Protein AF-C6HZZ3-F1 (afdb_monomer_lite)

Radius of gyration: 19.21 Å; chains: 1; bounding box: 50×31×54 Å

Foldseek 3Di:
DQDPLNVLLVLLLVLCVPPVLVVLVVLLVQLVVLQVVVQVVCVVVVNDDPLQLVLLLVLLQLLLVLLLLVLVVVVVCSVPPSNQSSVVSVCVVVVNPDDTDDDDDPCPVVVVVVNVVSVVVSVVSCVVSVVPYDPSSNRSSSSNSNSVSNSVVSVVVSVVVVVVVVPPPD

pLDDT: mean 84.95, std 11.51, range [33.69, 96.25]

Structure (mmCIF, N/CA/C/O backbone):
data_AF-C6HZZ3-F1
#
_entry.id   AF-C6HZZ3-F1
#
loop_
_atom_site.group_PDB
_atom_site.id
_atom_site.type_symbol
_atom_site.label_atom_id
_atom_site.label_alt_id
_atom_site.label_comp_id
_atom_site.label_asym_id
_atom_site.label_entity_id
_atom_site.label_seq_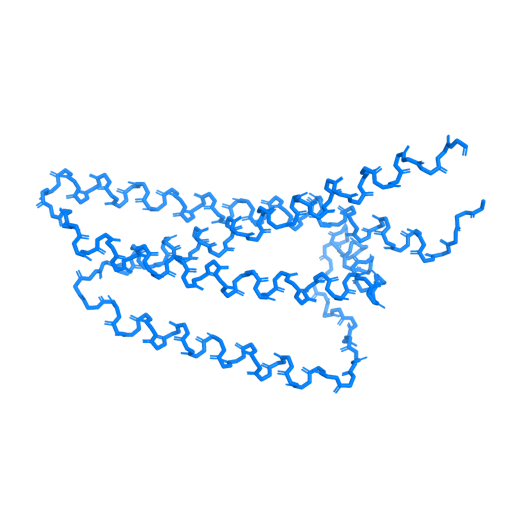id
_atom_site.pdbx_PDB_ins_code
_atom_site.Cartn_x
_atom_site.Cartn_y
_atom_site.Cartn_z
_atom_site.occupancy
_atom_site.B_iso_or_equiv
_atom_site.auth_seq_id
_atom_site.auth_comp_id
_atom_site.auth_asym_id
_atom_site.auth_atom_id
_atom_site.pdbx_PDB_model_num
ATOM 1 N N . MET A 1 1 ? 24.124 5.866 -25.847 1.00 48.44 1 MET A N 1
ATOM 2 C CA . MET A 1 1 ? 22.930 5.455 -26.624 1.00 48.44 1 MET A CA 1
ATOM 3 C C . MET A 1 1 ? 22.007 4.702 -25.667 1.00 48.44 1 MET A C 1
ATOM 5 O O . MET A 1 1 ? 22.424 3.674 -25.153 1.00 48.44 1 MET A O 1
ATOM 9 N N . ILE A 1 2 ? 20.836 5.246 -25.312 1.00 55.09 2 ILE A N 1
ATOM 10 C CA . ILE A 1 2 ? 19.921 4.608 -24.341 1.00 55.09 2 ILE A CA 1
ATOM 11 C C . ILE A 1 2 ? 19.241 3.428 -25.040 1.00 55.09 2 ILE A C 1
ATOM 13 O O . ILE A 1 2 ? 18.584 3.621 -26.064 1.00 55.09 2 ILE A O 1
ATOM 17 N N . THR A 1 3 ? 19.412 2.213 -24.521 1.00 69.12 3 THR A N 1
ATOM 18 C CA . THR A 1 3 ? 18.736 1.033 -25.068 1.00 69.12 3 THR A CA 1
ATOM 19 C C . THR A 1 3 ? 17.218 1.170 -24.875 1.00 69.12 3 THR A C 1
ATOM 21 O O . THR A 1 3 ? 16.772 1.732 -23.871 1.00 69.12 3 THR A O 1
ATOM 24 N N . PRO A 1 4 ? 16.386 0.660 -25.801 1.00 71.00 4 PRO A N 1
ATOM 25 C CA . PRO A 1 4 ? 14.927 0.769 -25.695 1.00 71.00 4 PRO A CA 1
ATOM 26 C C . PRO A 1 4 ? 14.377 0.214 -24.368 1.00 71.00 4 PRO A C 1
ATOM 28 O O . PRO A 1 4 ? 13.429 0.761 -23.817 1.00 71.00 4 PRO A O 1
ATOM 31 N N . GLN A 1 5 ? 15.034 -0.798 -23.796 1.00 71.38 5 GLN A N 1
ATOM 32 C CA . 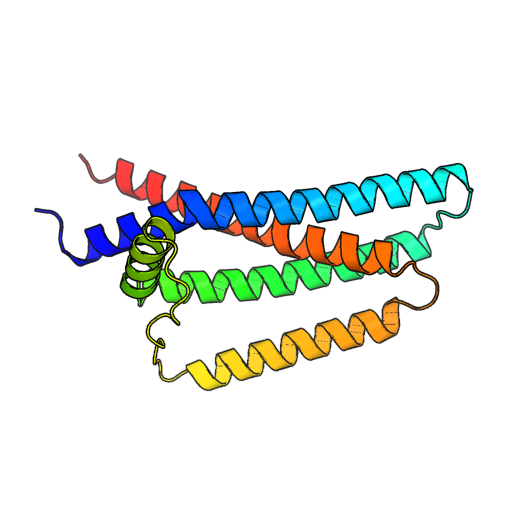GLN A 1 5 ? 14.689 -1.372 -22.493 1.00 71.38 5 GLN A CA 1
ATOM 33 C C . GLN A 1 5 ? 14.875 -0.391 -21.320 1.00 71.38 5 GLN A C 1
ATOM 35 O O . GLN A 1 5 ? 14.054 -0.377 -20.402 1.00 71.38 5 GLN A O 1
ATOM 40 N N . ASN A 1 6 ? 15.917 0.446 -21.349 1.00 75.88 6 ASN A N 1
ATOM 41 C CA . ASN A 1 6 ? 16.159 1.444 -20.304 1.00 75.88 6 ASN A CA 1
ATOM 42 C C . ASN A 1 6 ? 15.108 2.560 -20.352 1.00 75.88 6 ASN A C 1
ATOM 44 O O . ASN A 1 6 ? 14.585 2.950 -19.311 1.00 75.88 6 ASN A O 1
ATOM 48 N N . ARG A 1 7 ? 14.710 2.987 -21.558 1.00 79.75 7 ARG A N 1
ATOM 49 C CA . ARG A 1 7 ? 13.639 3.978 -21.750 1.00 79.75 7 ARG A CA 1
ATOM 50 C C . ARG A 1 7 ? 12.285 3.468 -21.246 1.00 79.75 7 ARG A C 1
ATOM 52 O O . ARG A 1 7 ? 11.574 4.198 -20.558 1.00 79.75 7 ARG A O 1
ATOM 59 N N . ASP A 1 8 ? 11.942 2.214 -21.547 1.00 80.81 8 ASP A N 1
ATOM 60 C CA . ASP A 1 8 ? 10.695 1.594 -21.078 1.00 80.81 8 ASP A CA 1
ATOM 61 C C . ASP A 1 8 ? 10.659 1.510 -19.540 1.00 80.81 8 ASP A C 1
ATOM 63 O O . ASP A 1 8 ? 9.621 1.741 -18.916 1.00 80.81 8 ASP A O 1
ATOM 67 N N . ARG A 1 9 ? 11.806 1.222 -18.911 1.00 81.31 9 ARG A N 1
ATOM 68 C CA . ARG A 1 9 ? 11.945 1.157 -17.450 1.00 81.31 9 ARG A CA 1
ATOM 69 C C . ARG A 1 9 ? 11.839 2.533 -16.788 1.00 81.31 9 ARG A C 1
ATOM 71 O O . ARG A 1 9 ? 11.172 2.654 -15.762 1.00 81.31 9 ARG A O 1
ATOM 78 N N . GLU A 1 10 ? 12.451 3.562 -17.364 1.00 83.62 10 GLU A N 1
ATOM 79 C CA . GLU A 1 10 ? 12.325 4.947 -16.890 1.00 83.62 10 GLU A CA 1
ATOM 80 C C . GLU A 1 10 ? 10.879 5.447 -16.983 1.00 83.62 10 GLU A C 1
ATOM 82 O O . GLU A 1 10 ? 10.350 5.991 -16.013 1.00 83.62 10 GLU A O 1
ATOM 87 N N . ALA A 1 11 ? 10.200 5.187 -18.105 1.00 82.06 11 ALA A N 1
ATOM 88 C CA . ALA A 1 11 ? 8.789 5.532 -18.280 1.00 82.06 11 ALA A CA 1
ATOM 89 C C . ALA A 1 11 ? 7.888 4.815 -17.258 1.00 82.06 11 ALA A C 1
ATOM 91 O O . ALA A 1 11 ? 6.957 5.413 -16.714 1.00 82.06 11 ALA A O 1
ATOM 92 N N . ALA A 1 12 ? 8.186 3.549 -16.957 1.00 84.00 12 ALA A N 1
ATOM 93 C CA . ALA A 1 12 ? 7.477 2.779 -15.945 1.00 84.00 12 ALA A CA 1
ATOM 94 C C . ALA A 1 12 ? 7.672 3.336 -14.522 1.00 84.00 12 ALA A C 1
ATOM 96 O O . ALA A 1 12 ? 6.704 3.462 -13.771 1.00 84.00 12 ALA A O 1
ATOM 97 N N . LEU A 1 13 ? 8.903 3.708 -14.153 1.00 86.44 13 LEU A N 1
ATOM 98 C CA . LEU A 1 13 ? 9.192 4.337 -12.860 1.00 86.44 13 LEU A CA 1
ATOM 99 C C . LEU A 1 13 ? 8.539 5.718 -12.744 1.00 86.44 13 LEU A C 1
ATOM 101 O O . LEU A 1 13 ? 7.956 6.029 -11.707 1.00 86.44 13 LEU A O 1
ATOM 105 N N . SER A 1 14 ? 8.561 6.504 -13.823 1.00 87.06 14 SER A N 1
ATOM 106 C CA . SER A 1 14 ? 7.884 7.801 -13.888 1.00 87.06 14 SER A CA 1
ATOM 107 C C . SER A 1 14 ? 6.375 7.667 -13.669 1.00 87.06 14 SER A C 1
ATOM 109 O O . SER A 1 14 ? 5.798 8.420 -12.887 1.00 87.06 14 SER A O 1
ATOM 111 N N . TYR A 1 15 ? 5.732 6.659 -14.269 1.00 86.69 15 TYR A N 1
ATOM 112 C CA . TYR A 1 15 ? 4.320 6.363 -14.012 1.00 86.69 15 TYR A CA 1
ATOM 113 C C . TYR A 1 15 ? 4.046 6.042 -12.540 1.00 86.69 15 TYR A C 1
ATOM 115 O O . TYR A 1 15 ? 3.088 6.558 -11.952 1.00 86.69 15 TYR A O 1
ATOM 123 N N . ILE A 1 16 ? 4.887 5.193 -11.939 1.00 87.50 16 ILE A N 1
ATOM 124 C CA . ILE A 1 16 ? 4.739 4.800 -10.536 1.00 87.50 16 ILE A CA 1
ATOM 125 C C . ILE A 1 16 ? 4.828 6.030 -9.630 1.00 87.50 16 ILE A C 1
ATOM 127 O O . ILE A 1 16 ? 4.016 6.193 -8.722 1.00 87.50 16 ILE A O 1
ATOM 131 N N . GLU A 1 17 ? 5.784 6.912 -9.894 1.00 88.62 17 GLU A N 1
ATOM 132 C CA . GLU A 1 17 ? 5.995 8.120 -9.106 1.00 88.62 17 GLU A CA 1
ATOM 133 C C . GLU A 1 17 ? 4.893 9.163 -9.301 1.00 88.62 17 GLU A C 1
ATOM 135 O O . GLU A 1 17 ? 4.428 9.752 -8.328 1.00 88.62 17 GLU A O 1
ATOM 140 N N . ARG A 1 18 ? 4.446 9.374 -10.541 1.00 87.38 18 ARG A N 1
ATOM 141 C CA . ARG A 1 18 ? 3.515 10.455 -10.877 1.00 87.38 18 ARG A CA 1
ATOM 142 C C . ARG A 1 18 ? 2.060 10.123 -10.564 1.00 87.38 18 ARG A C 1
ATOM 144 O O . ARG A 1 18 ? 1.311 11.013 -10.176 1.00 87.38 18 ARG A O 1
ATOM 151 N N . TYR A 1 19 ? 1.656 8.864 -10.726 1.00 86.25 19 TYR A N 1
ATOM 152 C CA . TYR A 1 19 ? 0.252 8.459 -10.588 1.00 86.25 19 TYR A CA 1
ATOM 153 C C . TYR A 1 19 ? 0.052 7.450 -9.465 1.00 86.25 19 TYR A C 1
ATOM 155 O O . TYR A 1 19 ? -0.787 7.643 -8.588 1.00 86.25 19 TYR A O 1
ATOM 163 N N . PHE A 1 20 ? 0.832 6.370 -9.459 1.00 86.25 20 PHE A N 1
ATOM 164 C CA . PHE A 1 20 ? 0.555 5.241 -8.573 1.00 86.25 20 PHE A CA 1
ATOM 165 C C . PHE A 1 20 ? 0.806 5.558 -7.092 1.00 86.25 20 PHE A C 1
ATOM 167 O O . PHE A 1 20 ? -0.023 5.229 -6.234 1.00 86.25 20 PHE A O 1
ATOM 174 N N . LEU A 1 21 ? 1.939 6.193 -6.784 1.00 90.94 21 LEU A N 1
ATOM 175 C CA . LEU A 1 21 ? 2.331 6.560 -5.426 1.00 90.94 21 LEU A CA 1
ATOM 176 C C . LEU A 1 21 ? 1.400 7.625 -4.823 1.00 90.94 21 LEU A C 1
ATOM 178 O O . LEU A 1 21 ? 0.880 7.358 -3.739 1.00 90.94 21 LEU A O 1
ATOM 182 N N . PRO A 1 22 ? 1.106 8.762 -5.488 1.00 91.44 22 PRO A N 1
ATOM 183 C CA . PRO A 1 22 ? 0.193 9.771 -4.953 1.00 91.44 22 PRO A CA 1
ATOM 184 C C . PRO A 1 22 ? -1.218 9.233 -4.714 1.00 91.44 22 PRO A C 1
ATOM 186 O O . PRO A 1 22 ? -1.778 9.456 -3.643 1.00 91.44 22 PRO A O 1
ATOM 189 N N . SER A 1 23 ? -1.779 8.458 -5.651 1.00 89.94 23 SER A N 1
ATOM 190 C CA . SER A 1 23 ? -3.102 7.849 -5.458 1.00 89.94 23 SER A CA 1
ATOM 191 C C . SER A 1 23 ? -3.112 6.850 -4.300 1.00 89.94 23 SER A C 1
ATOM 193 O O . SER A 1 23 ? -4.052 6.835 -3.507 1.00 89.94 23 SER A O 1
ATOM 195 N N . SER A 1 24 ? -2.057 6.042 -4.155 1.00 92.19 24 SER A N 1
ATOM 196 C CA . SER A 1 24 ? -1.934 5.122 -3.018 1.00 92.19 24 SER A CA 1
ATOM 197 C C . SER A 1 24 ? -1.768 5.878 -1.697 1.00 92.19 24 SER A C 1
ATOM 199 O O . SER A 1 24 ? -2.395 5.514 -0.708 1.00 92.19 24 SER A O 1
ATOM 201 N N . ALA A 1 25 ? -0.971 6.948 -1.673 1.00 93.19 25 ALA A N 1
ATOM 202 C CA . ALA A 1 25 ? -0.773 7.783 -0.492 1.00 93.19 25 ALA A CA 1
ATOM 203 C C . ALA A 1 25 ? -2.074 8.459 -0.056 1.00 93.19 25 ALA A C 1
ATOM 205 O O . ALA A 1 25 ? -2.404 8.415 1.126 1.00 93.19 25 ALA A O 1
ATOM 206 N N . LEU A 1 26 ? -2.853 8.988 -1.004 1.00 95.75 26 LEU A N 1
ATOM 207 C CA . LEU A 1 26 ? -4.166 9.569 -0.734 1.00 95.75 26 LEU A CA 1
ATOM 208 C C . LEU A 1 26 ? -5.099 8.550 -0.068 1.00 95.75 26 LEU A C 1
ATOM 210 O O . LEU A 1 26 ? -5.682 8.836 0.973 1.00 95.75 26 LEU A O 1
ATOM 214 N N . LEU A 1 27 ? -5.206 7.339 -0.621 1.00 94.81 27 LEU A N 1
ATOM 215 C CA . LEU A 1 27 ? -6.054 6.288 -0.046 1.00 94.81 27 LEU A CA 1
ATOM 216 C C . LEU A 1 27 ? -5.553 5.821 1.331 1.00 94.81 27 LEU A C 1
ATOM 218 O O . LEU A 1 27 ? -6.359 5.566 2.227 1.00 94.81 27 LEU A O 1
ATOM 222 N N . GLY A 1 28 ? -4.234 5.776 1.533 1.00 94.31 28 GLY A N 1
ATOM 223 C CA . GLY A 1 28 ? -3.632 5.525 2.843 1.00 94.31 28 GLY A CA 1
ATOM 224 C C . GLY A 1 28 ? -3.974 6.611 3.864 1.00 94.31 28 GLY A C 1
ATOM 225 O O . GLY A 1 28 ? -4.327 6.291 4.997 1.00 94.31 28 GLY A O 1
ATOM 226 N N . MET A 1 29 ? -3.947 7.883 3.456 1.00 95.75 29 MET A N 1
ATOM 227 C CA . MET A 1 29 ? -4.356 9.012 4.294 1.00 95.75 29 MET A CA 1
ATOM 228 C C . MET A 1 29 ? -5.841 8.959 4.647 1.00 95.75 29 MET A C 1
ATOM 230 O O . MET A 1 29 ? -6.181 9.208 5.798 1.00 95.75 29 MET A O 1
ATOM 234 N N . VAL A 1 30 ? -6.719 8.591 3.708 1.00 95.44 30 VAL A N 1
ATOM 235 C CA . VAL A 1 30 ? -8.150 8.389 4.000 1.00 95.44 30 VAL A CA 1
ATOM 236 C C . VAL A 1 30 ? -8.331 7.293 5.051 1.00 95.44 30 VAL A C 1
ATOM 238 O O . VAL A 1 30 ? -9.065 7.490 6.018 1.00 95.44 30 VAL A O 1
ATOM 241 N N . GLY A 1 31 ? -7.617 6.171 4.903 1.00 94.44 31 GLY A N 1
ATOM 242 C CA . GLY A 1 31 ? -7.607 5.097 5.897 1.00 94.44 31 GLY A CA 1
ATOM 243 C C . GLY A 1 31 ? -7.174 5.594 7.277 1.00 94.44 31 GLY A C 1
ATOM 244 O O . GLY A 1 31 ? -7.900 5.401 8.246 1.00 94.44 31 GLY A O 1
ATOM 245 N N . MET A 1 32 ? -6.039 6.296 7.358 1.00 94.81 32 MET A N 1
ATOM 246 C CA . MET A 1 32 ? -5.519 6.865 8.611 1.00 94.81 32 MET A CA 1
ATOM 247 C C . MET A 1 32 ? -6.442 7.921 9.225 1.00 94.81 32 MET A C 1
ATOM 249 O O . MET A 1 32 ? -6.604 7.954 10.441 1.00 94.81 32 MET A O 1
ATOM 253 N N . GLY A 1 33 ? -7.067 8.765 8.403 1.00 94.94 33 GLY A N 1
ATOM 254 C CA . GLY A 1 33 ? -8.026 9.771 8.849 1.00 94.94 33 GLY A CA 1
ATOM 255 C C . GLY A 1 33 ? -9.263 9.139 9.481 1.00 94.94 33 GLY A C 1
ATOM 256 O O . GLY A 1 33 ? -9.663 9.540 10.572 1.00 94.94 33 GLY A O 1
ATOM 257 N N . GLY A 1 34 ? -9.825 8.100 8.854 1.00 93.44 34 GLY A N 1
ATOM 258 C CA . GLY A 1 34 ? -10.938 7.335 9.427 1.00 93.44 34 GLY A CA 1
ATOM 259 C C . GLY A 1 34 ? -10.564 6.673 10.755 1.00 93.44 34 GLY A C 1
ATOM 260 O O . GLY A 1 34 ? -11.321 6.731 11.721 1.00 93.44 34 GLY A O 1
ATOM 261 N N . LEU A 1 35 ? -9.349 6.132 10.822 1.00 92.69 35 LEU A N 1
ATOM 262 C CA . LEU A 1 35 ? -8.747 5.541 12.014 1.00 92.69 35 LEU A CA 1
ATOM 263 C C . LEU A 1 35 ? -8.657 6.549 13.168 1.00 92.69 35 LEU A C 1
ATOM 265 O O . LEU A 1 35 ? -9.122 6.275 14.275 1.00 92.69 35 LEU A O 1
ATOM 269 N N . PHE A 1 36 ? -8.102 7.730 12.892 1.00 93.69 36 PHE A N 1
ATOM 270 C CA . PHE A 1 36 ? -7.967 8.820 13.854 1.00 93.69 36 PHE A CA 1
ATOM 271 C C . PHE A 1 36 ? -9.334 9.280 14.369 1.00 93.69 36 PHE A C 1
ATOM 273 O O . PHE A 1 36 ? -9.576 9.240 15.574 1.00 93.69 36 PHE A O 1
ATOM 280 N N . LEU A 1 37 ? -10.255 9.625 13.464 1.00 94.31 37 LEU A N 1
ATOM 281 C CA . LEU A 1 37 ? -11.593 10.108 13.819 1.00 94.31 37 LEU A CA 1
ATOM 282 C C . LEU A 1 37 ? -12.378 9.082 14.640 1.00 94.31 37 LEU A C 1
ATOM 284 O O . LEU A 1 37 ? -12.991 9.438 15.647 1.00 94.31 37 LEU A O 1
ATOM 288 N N . LEU A 1 38 ? -12.337 7.806 14.248 1.00 91.75 38 LEU A N 1
ATOM 289 C CA . LEU A 1 38 ? -13.016 6.742 14.980 1.00 91.75 38 LEU A CA 1
ATOM 290 C C . LEU A 1 38 ? -12.414 6.544 16.374 1.00 91.75 38 LEU A C 1
ATOM 292 O O . LEU A 1 38 ? -13.159 6.392 17.341 1.00 91.75 38 LEU A O 1
ATOM 296 N N . SER A 1 39 ? -11.086 6.566 16.487 1.00 89.38 39 SER A N 1
ATOM 297 C CA . SER A 1 39 ? -10.393 6.385 17.765 1.00 89.38 39 SER A CA 1
ATOM 298 C C . SER A 1 39 ? -10.710 7.533 18.723 1.00 89.38 39 SER A C 1
ATOM 300 O O . SER A 1 39 ? -11.052 7.294 19.880 1.00 89.38 39 SER A O 1
ATOM 302 N N . THR A 1 40 ? -10.691 8.778 18.233 1.00 91.81 40 THR A N 1
ATOM 303 C CA . THR A 1 40 ? -11.092 9.961 19.006 1.00 91.81 40 THR A CA 1
ATOM 304 C C . THR A 1 40 ? -12.559 9.890 19.427 1.00 91.81 40 THR A C 1
ATOM 306 O O . THR A 1 40 ? -12.870 10.151 20.588 1.00 91.81 40 THR A O 1
ATOM 309 N N . TYR A 1 41 ? -13.459 9.484 18.527 1.00 93.06 41 TYR A N 1
ATOM 310 C CA . TYR A 1 41 ? -14.877 9.309 18.846 1.00 93.06 41 TYR A CA 1
ATOM 311 C C . TYR A 1 41 ? -15.094 8.257 19.944 1.00 93.06 41 TYR A C 1
ATOM 313 O O . TYR A 1 41 ? -15.794 8.510 20.926 1.00 93.06 41 TYR A O 1
ATOM 321 N N . GLN A 1 42 ? -14.465 7.085 19.817 1.00 90.81 42 GLN A N 1
ATOM 322 C CA . GLN A 1 42 ? -14.586 6.014 20.806 1.00 90.81 42 GLN A CA 1
ATOM 323 C C . GLN A 1 42 ? -13.987 6.406 22.160 1.00 90.81 42 GLN A C 1
ATOM 325 O O . GLN A 1 42 ? -14.550 6.045 23.197 1.00 90.81 42 GLN A O 1
ATOM 330 N N . TRP A 1 43 ? -12.881 7.158 22.148 1.00 91.12 43 TRP A N 1
ATOM 331 C CA . TRP A 1 43 ? -12.248 7.708 23.344 1.00 91.12 43 TRP A CA 1
ATOM 332 C C . TRP A 1 43 ? -13.181 8.671 24.081 1.00 91.12 43 TRP A C 1
ATOM 334 O O . TRP A 1 43 ? -13.434 8.486 25.268 1.00 91.12 43 TRP A O 1
ATOM 344 N N . GLN A 1 44 ? -13.760 9.646 23.371 1.00 95.25 44 GLN A N 1
ATOM 345 C CA . GLN A 1 44 ? -14.712 10.611 23.942 1.00 95.25 44 GLN A CA 1
ATOM 346 C C . GLN A 1 44 ? -15.960 9.941 24.530 1.00 95.25 44 GLN A C 1
ATOM 348 O O . GLN A 1 44 ? -16.555 10.451 25.473 1.00 95.25 44 GLN A O 1
ATOM 353 N N . ARG A 1 45 ? -16.367 8.794 23.976 1.00 92.19 45 ARG A N 1
ATOM 354 C CA . ARG A 1 45 ? -17.509 8.005 24.456 1.00 92.19 45 ARG A CA 1
ATOM 355 C C . ARG A 1 45 ? -17.148 6.984 25.540 1.00 92.19 45 ARG A C 1
ATOM 35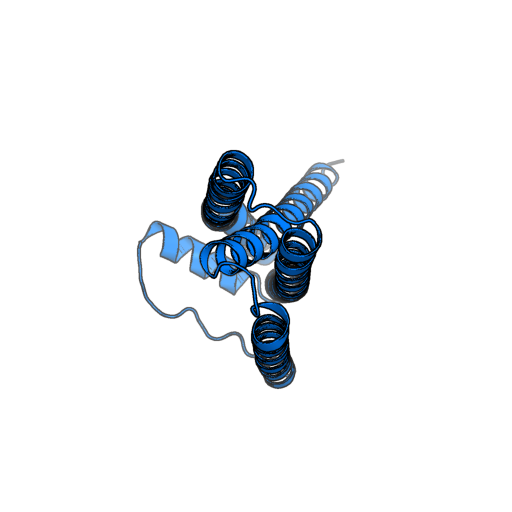7 O O . ARG A 1 45 ? -18.037 6.262 25.973 1.00 92.19 45 ARG A O 1
ATOM 364 N N . HIS A 1 46 ? -15.880 6.888 25.953 1.00 88.56 46 HIS A N 1
ATOM 365 C CA . HIS A 1 46 ? -15.374 5.851 26.868 1.00 88.56 46 HIS A CA 1
ATOM 366 C C . HIS A 1 46 ? -15.653 4.410 26.397 1.00 88.56 46 HIS A C 1
ATOM 368 O O . HIS A 1 46 ? -15.757 3.481 27.191 1.00 88.56 46 HIS A O 1
ATOM 374 N N . THR A 1 47 ? -15.767 4.226 25.081 1.00 88.00 47 THR A N 1
ATOM 375 C CA . THR A 1 47 ? -16.035 2.928 24.433 1.00 88.00 47 THR A CA 1
ATOM 376 C C . THR A 1 47 ? -14.793 2.307 23.803 1.00 88.00 47 THR A C 1
ATOM 378 O O . THR A 1 47 ? -14.845 1.167 23.345 1.00 88.00 47 THR A O 1
ATOM 381 N N . LEU A 1 48 ? -13.671 3.037 23.780 1.00 86.44 48 LEU A N 1
ATOM 382 C CA . LEU A 1 48 ? -12.413 2.511 23.269 1.00 86.44 48 LEU A CA 1
ATOM 383 C C . LEU A 1 48 ? -11.888 1.443 24.228 1.00 86.44 48 LEU A C 1
ATOM 385 O O . LEU A 1 48 ? -11.488 1.740 25.353 1.00 86.44 48 LEU A O 1
ATOM 389 N N . THR A 1 49 ? -11.859 0.200 23.762 1.00 88.81 49 THR A N 1
ATOM 390 C CA . THR A 1 49 ? -11.287 -0.912 24.520 1.00 88.81 49 THR A CA 1
ATOM 391 C C . THR A 1 49 ? -10.021 -1.408 23.837 1.00 88.81 49 THR A C 1
ATOM 393 O O . THR A 1 49 ? -9.948 -1.483 22.609 1.00 88.81 49 THR A O 1
ATOM 396 N N . VAL A 1 50 ? -9.021 -1.786 24.637 1.00 89.31 50 VAL A N 1
ATOM 397 C CA . VAL A 1 50 ? -7.771 -2.365 24.120 1.00 89.31 50 VAL A CA 1
ATOM 398 C C . VAL A 1 50 ? -8.042 -3.592 23.235 1.00 89.31 50 VAL A C 1
ATOM 400 O O . VAL A 1 50 ? -7.507 -3.629 22.130 1.00 89.31 50 VAL A O 1
ATOM 403 N N . PRO A 1 51 ? -8.919 -4.551 23.612 1.00 89.25 51 PRO A N 1
ATOM 404 C CA . PRO A 1 51 ? -9.199 -5.709 22.764 1.00 89.25 51 PRO A CA 1
ATOM 405 C C . PRO A 1 51 ? -9.801 -5.349 21.400 1.00 89.25 51 PRO A C 1
ATOM 407 O O . PRO A 1 51 ? -9.431 -5.964 20.400 1.00 89.25 51 PRO A O 1
ATOM 410 N N . ALA A 1 52 ? -10.709 -4.368 21.340 1.00 86.38 52 ALA A N 1
ATOM 411 C CA . ALA A 1 52 ? -11.289 -3.904 20.080 1.00 86.38 52 ALA A CA 1
ATOM 412 C C . ALA A 1 52 ? -10.210 -3.284 19.182 1.00 86.38 52 ALA A C 1
ATOM 414 O O . ALA A 1 52 ? -10.043 -3.695 18.034 1.00 86.38 52 ALA A O 1
ATOM 415 N N . PHE A 1 53 ? -9.401 -2.385 19.745 1.00 87.69 53 PHE A N 1
ATOM 416 C CA . PHE A 1 53 ? -8.303 -1.744 19.029 1.00 87.69 53 PHE A CA 1
ATOM 417 C C . PHE A 1 53 ? -7.275 -2.759 18.504 1.00 87.69 53 PHE A C 1
ATOM 419 O O . PHE A 1 53 ? -6.857 -2.683 17.350 1.00 87.69 53 PHE A O 1
ATOM 426 N N . THR A 1 54 ? -6.896 -3.759 19.309 1.00 90.81 54 THR A N 1
ATOM 427 C CA . THR A 1 54 ? -5.957 -4.806 18.882 1.00 90.81 54 THR A CA 1
ATOM 428 C C . THR A 1 54 ? -6.512 -5.632 17.721 1.00 90.81 54 THR A C 1
ATOM 430 O O . THR A 1 54 ? -5.768 -5.914 16.784 1.00 90.81 54 THR A O 1
ATOM 433 N N . ARG A 1 55 ? -7.806 -5.988 17.733 1.00 90.75 55 ARG A N 1
ATOM 434 C CA . ARG A 1 55 ? -8.444 -6.725 16.625 1.00 90.75 55 ARG A CA 1
ATOM 435 C C . ARG A 1 55 ? -8.438 -5.917 15.329 1.00 90.75 55 ARG A C 1
ATOM 437 O O . ARG A 1 55 ? -8.082 -6.456 14.282 1.00 90.75 55 ARG A O 1
ATOM 444 N N . GLU A 1 56 ? -8.789 -4.634 15.394 1.00 90.19 56 GLU A N 1
ATOM 445 C CA . GLU A 1 56 ? -8.757 -3.744 14.227 1.00 90.19 56 GLU A CA 1
ATOM 446 C C . GLU A 1 56 ? -7.317 -3.559 13.706 1.00 90.19 56 GLU A C 1
ATOM 448 O O . GLU A 1 56 ? -7.069 -3.661 12.502 1.00 90.19 56 GLU A O 1
ATOM 453 N N . MET A 1 57 ? -6.336 -3.428 14.606 1.00 91.94 57 MET A N 1
ATOM 454 C CA . MET A 1 57 ? -4.914 -3.390 14.255 1.00 91.94 57 MET A CA 1
ATOM 455 C C . MET A 1 57 ? -4.450 -4.669 13.550 1.00 91.94 57 MET A C 1
ATOM 457 O O . MET A 1 57 ? -3.743 -4.586 12.545 1.00 91.94 57 MET A O 1
ATOM 461 N N . THR A 1 58 ? -4.866 -5.851 14.019 1.00 93.56 58 THR A N 1
ATOM 462 C CA . THR A 1 58 ? -4.559 -7.126 13.351 1.00 93.56 58 THR A CA 1
ATOM 463 C C . THR A 1 58 ? -5.074 -7.140 11.912 1.00 93.56 58 THR A C 1
ATOM 465 O O . THR A 1 58 ? -4.344 -7.552 11.011 1.00 93.56 58 THR A O 1
ATOM 468 N N . ILE A 1 59 ? -6.286 -6.632 11.668 1.00 93.56 59 ILE A N 1
ATOM 469 C CA . ILE A 1 59 ? -6.845 -6.513 10.312 1.00 93.56 59 ILE A CA 1
ATOM 470 C C . ILE A 1 59 ? -5.970 -5.598 9.448 1.00 93.56 59 ILE A C 1
ATOM 472 O O . ILE A 1 59 ? -5.638 -5.957 8.317 1.00 93.56 59 ILE A O 1
ATOM 476 N N . GLY A 1 60 ? -5.542 -4.453 9.985 1.00 94.25 60 GLY A N 1
ATOM 477 C CA . GLY A 1 60 ? -4.630 -3.548 9.285 1.00 94.25 60 GLY A CA 1
ATOM 478 C C . GLY A 1 60 ? -3.293 -4.205 8.931 1.00 94.25 60 GLY A C 1
ATOM 479 O O . GLY A 1 60 ? -2.837 -4.101 7.793 1.00 94.25 60 GLY A O 1
ATOM 480 N N . LEU A 1 61 ? -2.694 -4.957 9.858 1.00 95.31 61 LEU A N 1
ATOM 481 C CA . LEU A 1 61 ? -1.451 -5.695 9.608 1.00 95.31 61 LEU A CA 1
ATOM 482 C C . LEU A 1 61 ? -1.625 -6.771 8.528 1.00 95.31 61 LEU A C 1
ATOM 484 O O . LEU A 1 61 ? -0.779 -6.892 7.643 1.00 95.31 61 LEU A O 1
ATOM 488 N N . MET A 1 62 ? -2.734 -7.516 8.546 1.00 94.56 62 MET A N 1
ATOM 489 C CA . MET A 1 62 ? -3.035 -8.503 7.503 1.00 94.56 62 MET A CA 1
ATOM 490 C C . MET A 1 62 ? -3.229 -7.851 6.132 1.00 94.56 62 MET A C 1
ATOM 492 O O . MET A 1 62 ? -2.723 -8.359 5.129 1.00 94.56 62 MET A O 1
ATOM 496 N N . ALA A 1 63 ? -3.910 -6.706 6.082 1.00 94.56 63 ALA A N 1
ATOM 497 C CA . ALA A 1 63 ? -4.058 -5.930 4.858 1.00 94.56 63 ALA A CA 1
ATOM 498 C C . ALA A 1 63 ? -2.697 -5.416 4.351 1.00 94.56 63 ALA A C 1
ATOM 500 O O . ALA A 1 63 ? -2.414 -5.484 3.153 1.00 94.56 63 ALA A O 1
ATOM 501 N N . GLY A 1 64 ? -1.816 -4.983 5.257 1.00 95.69 64 GLY A N 1
ATOM 502 C CA . GLY A 1 64 ? -0.434 -4.614 4.946 1.00 95.69 64 GLY A CA 1
ATOM 503 C C . GLY A 1 64 ? 0.367 -5.775 4.354 1.00 95.69 64 GLY A C 1
ATOM 504 O O . GLY A 1 64 ? 0.996 -5.614 3.308 1.00 95.69 64 GLY A O 1
ATOM 505 N N . LEU A 1 65 ? 0.285 -6.972 4.943 1.00 94.62 65 LEU A N 1
ATOM 506 C CA . LEU A 1 65 ? 0.930 -8.176 4.403 1.00 94.62 65 LEU A CA 1
ATOM 507 C C . LEU A 1 65 ? 0.421 -8.514 2.999 1.00 94.62 65 LEU A C 1
ATOM 509 O O . LEU A 1 65 ? 1.221 -8.715 2.084 1.00 94.62 65 LEU A O 1
ATOM 513 N N . LEU A 1 66 ? -0.900 -8.514 2.798 1.00 93.88 66 LEU A N 1
ATOM 514 C CA . LEU A 1 66 ? -1.498 -8.746 1.483 1.00 93.88 66 LEU A CA 1
ATOM 515 C C . LEU A 1 66 ? -1.010 -7.711 0.460 1.00 93.88 66 LEU A C 1
ATOM 517 O O . LEU A 1 66 ? -0.700 -8.054 -0.684 1.00 93.88 66 LEU A O 1
ATOM 521 N N . SER A 1 67 ? -0.892 -6.452 0.880 1.00 94.38 67 SER A N 1
ATOM 522 C CA . SER A 1 67 ? -0.359 -5.379 0.047 1.00 94.38 67 SER A CA 1
ATOM 523 C C . SER A 1 67 ? 1.111 -5.567 -0.303 1.00 94.38 67 SER A C 1
ATOM 525 O O . SER A 1 67 ? 1.486 -5.343 -1.450 1.00 94.38 67 SER A O 1
ATOM 527 N N . LEU A 1 68 ? 1.938 -6.026 0.639 1.00 93.75 68 LEU A N 1
ATOM 528 C CA . LEU A 1 68 ? 3.351 -6.306 0.399 1.00 93.75 68 LEU A CA 1
ATOM 529 C C . LEU A 1 68 ? 3.529 -7.428 -0.628 1.00 93.75 68 LEU A C 1
ATOM 531 O O . LEU A 1 68 ? 4.301 -7.274 -1.574 1.00 93.75 68 LEU A O 1
ATOM 535 N N . LEU A 1 69 ? 2.778 -8.526 -0.487 1.00 92.06 69 LEU A N 1
ATOM 536 C CA . LEU A 1 69 ? 2.759 -9.599 -1.485 1.00 92.06 69 LEU A CA 1
ATOM 537 C C . LEU A 1 69 ? 2.314 -9.054 -2.845 1.00 92.06 69 LEU A C 1
ATOM 539 O O . LEU A 1 69 ? 2.922 -9.360 -3.874 1.00 92.06 69 LEU A O 1
ATOM 543 N N . HIS A 1 70 ? 1.289 -8.197 -2.848 1.00 91.25 70 HIS A N 1
ATOM 544 C CA . HIS A 1 70 ? 0.797 -7.592 -4.073 1.00 91.25 70 HIS A CA 1
ATOM 545 C C . HIS A 1 70 ? 1.846 -6.694 -4.742 1.00 91.25 70 HIS A C 1
ATOM 547 O O . HIS A 1 70 ? 2.087 -6.817 -5.941 1.00 91.25 70 HIS A O 1
ATOM 553 N N . ALA A 1 71 ? 2.501 -5.833 -3.968 1.00 91.12 71 ALA A N 1
ATOM 554 C CA . ALA A 1 71 ? 3.540 -4.930 -4.437 1.00 91.12 71 ALA A CA 1
ATOM 555 C C . ALA A 1 71 ? 4.772 -5.698 -4.934 1.00 91.12 71 ALA A C 1
ATOM 557 O O . ALA A 1 71 ? 5.359 -5.324 -5.947 1.00 91.12 71 ALA A O 1
ATOM 558 N N . ARG A 1 72 ? 5.120 -6.827 -4.299 1.00 90.44 72 ARG A N 1
ATOM 559 C CA . ARG A 1 72 ? 6.223 -7.687 -4.746 1.00 90.44 72 ARG A CA 1
ATOM 560 C C . ARG A 1 72 ? 5.963 -8.299 -6.120 1.00 90.44 72 ARG A C 1
ATOM 562 O O . ARG A 1 72 ? 6.876 -8.356 -6.940 1.00 90.44 72 ARG A O 1
ATOM 569 N N . TYR A 1 73 ? 4.735 -8.727 -6.395 1.00 88.69 73 TYR A N 1
ATOM 570 C CA . TYR A 1 73 ? 4.378 -9.224 -7.724 1.00 88.69 73 TYR A CA 1
ATOM 571 C C . TYR A 1 73 ? 4.334 -8.105 -8.773 1.00 88.69 73 TYR A C 1
ATOM 573 O O . TYR A 1 73 ? 4.836 -8.280 -9.880 1.00 88.69 73 TYR A O 1
ATOM 581 N N . GLN A 1 74 ? 3.798 -6.933 -8.429 1.00 88.44 74 GLN A N 1
ATOM 582 C CA . GLN A 1 74 ? 3.847 -5.767 -9.318 1.00 88.44 74 GLN A CA 1
ATOM 583 C C . GLN A 1 74 ? 5.295 -5.357 -9.641 1.00 88.44 74 GLN A C 1
ATOM 585 O O . GLN A 1 74 ? 5.614 -5.026 -10.779 1.00 88.44 74 GLN A O 1
ATOM 590 N N . TYR A 1 75 ? 6.196 -5.459 -8.665 1.00 88.94 75 TYR A N 1
ATOM 591 C CA . TYR A 1 75 ? 7.626 -5.257 -8.872 1.00 88.94 75 TYR A CA 1
ATOM 592 C C . TYR A 1 75 ? 8.238 -6.305 -9.813 1.00 88.94 75 TYR A C 1
ATOM 594 O O . TYR A 1 75 ? 8.981 -5.951 -10.723 1.00 88.94 75 TYR A O 1
ATOM 602 N N . PHE A 1 76 ? 7.865 -7.582 -9.678 1.00 88.69 76 PHE A N 1
ATOM 603 C CA . PHE A 1 76 ? 8.261 -8.617 -10.640 1.00 88.69 76 PHE A CA 1
ATOM 604 C C . PHE A 1 76 ? 7.808 -8.271 -12.070 1.00 88.69 76 PHE A C 1
ATOM 606 O O . PHE A 1 76 ? 8.572 -8.445 -13.019 1.00 88.69 76 PHE A O 1
ATOM 613 N N . ILE A 1 77 ? 6.590 -7.745 -12.238 1.00 86.81 77 ILE A N 1
ATOM 614 C CA . ILE A 1 77 ? 6.109 -7.278 -13.545 1.00 86.81 77 ILE A CA 1
ATOM 615 C C . ILE A 1 77 ? 6.959 -6.113 -14.056 1.00 86.81 77 ILE A C 1
ATOM 617 O O . ILE A 1 77 ? 7.307 -6.100 -15.231 1.00 86.81 77 ILE A O 1
ATOM 621 N N . LEU A 1 78 ? 7.310 -5.158 -13.194 1.00 86.19 78 LEU A N 1
ATOM 622 C CA . LEU A 1 78 ? 8.153 -4.024 -13.568 1.00 86.19 78 LEU A CA 1
ATOM 623 C C . LEU A 1 78 ? 9.521 -4.483 -14.094 1.00 86.19 78 LEU A C 1
ATOM 625 O O . LEU A 1 78 ? 9.985 -3.961 -15.104 1.00 86.19 78 LEU A O 1
ATOM 629 N N . GLU A 1 79 ? 10.151 -5.459 -13.435 1.00 85.75 79 GLU A N 1
ATOM 630 C CA . GLU A 1 79 ? 11.466 -5.974 -13.837 1.00 85.75 79 GLU A CA 1
ATOM 631 C C . GLU A 1 79 ? 11.422 -6.766 -15.149 1.00 85.75 79 GLU A C 1
ATOM 633 O O . GLU A 1 79 ? 12.310 -6.618 -15.986 1.00 85.75 79 GLU A O 1
ATOM 638 N N . ASN A 1 80 ? 10.396 -7.600 -15.341 1.00 84.75 80 ASN A N 1
ATOM 639 C CA . ASN A 1 80 ? 10.348 -8.550 -16.458 1.00 84.75 80 ASN A CA 1
ATOM 640 C C . ASN A 1 80 ? 9.568 -8.025 -17.673 1.00 84.75 80 ASN A C 1
ATOM 642 O O . ASN A 1 80 ? 9.821 -8.441 -18.801 1.00 84.75 80 ASN A O 1
ATOM 646 N N . PHE A 1 81 ? 8.620 -7.111 -17.460 1.00 84.88 81 PHE A N 1
ATOM 647 C CA . PHE A 1 81 ? 7.703 -6.595 -18.479 1.00 84.88 81 PHE A CA 1
ATOM 648 C C . PHE A 1 81 ? 7.500 -5.068 -18.350 1.00 84.88 81 PHE A C 1
ATOM 650 O O . PHE A 1 81 ? 6.358 -4.606 -18.243 1.00 84.88 81 PHE A O 1
ATOM 657 N N . PRO A 1 82 ? 8.570 -4.248 -18.402 1.00 78.88 82 PRO A N 1
ATOM 658 C CA . PRO A 1 82 ? 8.486 -2.798 -18.174 1.00 78.88 82 PRO A CA 1
ATOM 659 C C . PRO A 1 82 ? 7.549 -2.079 -19.158 1.00 78.88 82 PRO A C 1
ATOM 661 O O . PRO A 1 82 ? 6.874 -1.118 -18.786 1.00 78.88 82 PRO A O 1
ATOM 664 N N . ARG A 1 83 ? 7.416 -2.602 -20.386 1.00 78.25 83 ARG A N 1
ATOM 665 C CA . ARG A 1 83 ? 6.486 -2.093 -21.410 1.00 78.25 83 ARG A CA 1
ATOM 666 C C . ARG A 1 83 ? 5.042 -1.998 -20.933 1.00 78.25 83 ARG A C 1
ATOM 668 O O . ARG A 1 83 ? 4.345 -1.067 -21.316 1.00 78.25 83 ARG A O 1
ATOM 675 N N . HIS A 1 84 ? 4.605 -2.906 -20.063 1.00 80.00 84 HIS A N 1
ATOM 676 C CA . HIS A 1 84 ? 3.250 -2.869 -19.518 1.00 80.00 84 HIS A CA 1
ATOM 677 C C . HIS A 1 84 ? 2.975 -1.565 -18.752 1.00 80.00 84 HIS A C 1
ATOM 679 O O . HIS A 1 84 ? 1.924 -0.948 -18.912 1.00 80.00 84 HIS A O 1
ATOM 685 N N . TYR A 1 85 ? 3.940 -1.116 -17.948 1.00 76.62 85 TYR A N 1
ATOM 686 C CA . TYR A 1 85 ? 3.833 0.128 -17.190 1.00 76.62 85 TYR A CA 1
ATOM 687 C C . TYR A 1 85 ? 4.079 1.368 -18.055 1.00 76.62 85 TYR A C 1
ATOM 689 O O . TYR A 1 85 ? 3.429 2.389 -17.840 1.00 76.62 85 TYR A O 1
ATOM 697 N N . ALA A 1 86 ? 4.945 1.282 -19.068 1.00 76.00 86 ALA A N 1
ATOM 698 C CA . ALA A 1 86 ? 5.115 2.357 -20.047 1.00 76.00 86 ALA A CA 1
ATOM 699 C C . ALA A 1 86 ? 3.818 2.614 -20.844 1.00 76.00 86 ALA A C 1
ATOM 701 O O . ALA A 1 86 ? 3.408 3.763 -21.023 1.00 76.00 86 ALA A O 1
ATOM 702 N N . GLU A 1 87 ? 3.112 1.552 -21.249 1.00 80.00 87 GLU A N 1
ATOM 703 C CA . GLU A 1 87 ? 1.790 1.663 -21.871 1.00 80.00 87 GLU A CA 1
ATOM 704 C C . GLU A 1 87 ? 0.772 2.310 -20.927 1.00 80.00 87 GLU A C 1
ATOM 706 O O . GLU A 1 87 ? 0.038 3.205 -21.348 1.00 80.00 87 GLU A O 1
ATOM 711 N N . LEU A 1 88 ? 0.742 1.904 -19.653 1.00 77.56 88 LEU A N 1
ATOM 712 C CA . LEU A 1 88 ? -0.128 2.515 -18.644 1.00 77.56 88 LEU A CA 1
ATOM 713 C C . LEU A 1 88 ? 0.160 4.010 -18.466 1.00 77.56 88 LEU A C 1
ATOM 715 O O . LEU A 1 88 ? -0.788 4.788 -18.392 1.00 77.56 88 LEU A O 1
ATOM 719 N N . SER A 1 89 ? 1.434 4.415 -18.483 1.00 74.62 89 SER A N 1
ATOM 720 C CA . SER A 1 89 ? 1.848 5.824 -18.470 1.00 74.62 89 SER A CA 1
ATOM 721 C C . SER A 1 89 ? 1.231 6.603 -19.629 1.00 74.62 89 SER A C 1
ATOM 723 O O . SER A 1 89 ? 0.482 7.558 -19.431 1.00 74.62 89 SER A O 1
ATOM 725 N N . SER A 1 90 ? 1.437 6.101 -20.850 1.00 75.19 90 SER A N 1
ATOM 726 C CA . SER A 1 90 ? 0.944 6.745 -22.070 1.00 75.19 90 SER A CA 1
ATOM 727 C C . SER A 1 90 ? -0.584 6.855 -22.137 1.00 75.19 90 SER A C 1
ATOM 729 O O . SER A 1 90 ? -1.112 7.729 -22.824 1.00 75.19 90 SER A O 1
ATOM 731 N N . ARG A 1 91 ? -1.301 5.959 -21.445 1.00 76.00 91 ARG A N 1
ATOM 732 C CA . ARG A 1 91 ? -2.767 5.952 -21.357 1.00 76.00 91 ARG A CA 1
ATOM 733 C C . ARG A 1 91 ? -3.281 6.852 -20.244 1.00 76.00 91 ARG A C 1
ATOM 735 O O . ARG A 1 91 ? -4.307 7.494 -20.447 1.00 76.00 91 ARG A O 1
ATOM 742 N N . ALA A 1 92 ? -2.586 6.903 -19.106 1.00 71.12 92 ALA A N 1
ATOM 743 C CA . ALA A 1 92 ? -2.916 7.792 -17.997 1.00 71.12 92 ALA A CA 1
ATOM 744 C C . ALA A 1 92 ? -2.862 9.259 -18.443 1.00 71.12 92 ALA A C 1
ATOM 746 O O . ALA A 1 92 ? -3.805 10.002 -18.183 1.00 71.12 92 ALA A O 1
ATOM 747 N N . ASP A 1 93 ? -1.838 9.633 -19.216 1.00 73.00 93 ASP A N 1
ATOM 748 C CA . ASP A 1 93 ? -1.733 10.965 -19.828 1.00 73.00 93 ASP A CA 1
ATOM 749 C C . ASP A 1 93 ? -2.882 11.271 -20.808 1.00 73.00 93 ASP A C 1
ATOM 751 O O . ASP A 1 93 ? -3.274 12.424 -20.968 1.00 73.00 93 ASP A O 1
ATOM 755 N N . ARG A 1 94 ? -3.455 10.246 -21.455 1.00 74.06 94 ARG A N 1
ATOM 756 C CA . ARG A 1 94 ? -4.558 10.390 -22.425 1.00 74.06 94 ARG A CA 1
ATOM 757 C C . ARG A 1 94 ? -5.949 10.141 -21.831 1.00 74.06 94 ARG A C 1
ATOM 759 O O . ARG A 1 94 ? -6.919 10.144 -22.580 1.00 74.06 94 ARG A O 1
ATOM 766 N N . MET A 1 95 ? -6.055 9.876 -20.525 1.00 70.50 95 MET A N 1
ATOM 767 C CA . MET A 1 95 ? -7.305 9.501 -19.837 1.00 70.50 95 MET A CA 1
ATOM 768 C C . MET A 1 95 ? -8.077 8.343 -20.508 1.00 70.50 95 MET A C 1
ATOM 770 O O . MET A 1 95 ? -9.305 8.279 -20.463 1.00 70.50 95 MET A O 1
ATOM 774 N N . VAL A 1 96 ? -7.370 7.398 -21.139 1.00 69.50 96 VAL A N 1
ATOM 775 C CA . VAL A 1 96 ? -8.004 6.286 -21.869 1.00 69.50 96 VAL A CA 1
ATOM 776 C C . VAL A 1 96 ? -8.287 5.107 -20.931 1.00 69.50 96 VAL A C 1
ATOM 778 O O . VAL A 1 96 ? -7.366 4.449 -20.448 1.00 69.50 96 VAL A O 1
ATOM 781 N N . LEU A 1 97 ? -9.570 4.779 -20.745 1.00 58.44 97 LEU A N 1
ATOM 782 C CA . LEU A 1 97 ? -10.089 3.682 -19.902 1.00 58.44 97 LEU A CA 1
ATOM 783 C C . LEU A 1 97 ? -10.086 2.292 -20.585 1.00 58.44 97 LEU A C 1
ATOM 785 O O . LEU A 1 97 ? -10.948 1.451 -20.332 1.00 58.44 97 LEU A O 1
ATOM 789 N N . SER A 1 98 ? -9.111 2.011 -21.450 1.00 56.94 98 SER A N 1
ATOM 790 C CA . SER A 1 98 ? -9.007 0.716 -22.145 1.00 56.94 98 SER A CA 1
ATOM 791 C C . SER A 1 98 ? -8.142 -0.278 -21.370 1.00 56.94 98 SER A C 1
ATOM 793 O O . SER A 1 98 ? -7.073 0.081 -20.867 1.00 56.94 98 SER A O 1
ATOM 795 N N . ARG A 1 99 ? -8.557 -1.557 -21.327 1.00 56.72 99 ARG A N 1
ATOM 796 C CA . ARG A 1 99 ? -7.814 -2.625 -20.630 1.00 56.72 99 ARG A CA 1
ATOM 797 C C . ARG A 1 99 ? -6.372 -2.719 -21.166 1.00 56.72 99 ARG A C 1
ATOM 799 O O . ARG A 1 99 ? -6.184 -2.737 -22.387 1.00 56.72 99 ARG A O 1
ATOM 806 N N . PRO A 1 100 ? -5.344 -2.732 -20.297 1.00 63.19 100 PRO A N 1
ATOM 807 C CA . PRO A 1 100 ? -3.959 -2.897 -20.730 1.00 63.19 100 PRO A CA 1
ATOM 808 C C . PRO A 1 100 ? -3.750 -4.273 -21.363 1.00 63.19 100 PRO A C 1
ATOM 810 O O . PRO A 1 100 ? -4.517 -5.206 -21.102 1.00 63.19 100 PRO A O 1
ATOM 813 N N . ALA A 1 101 ? -2.712 -4.399 -22.194 1.00 67.56 101 ALA A N 1
ATOM 814 C CA . ALA A 1 101 ? -2.340 -5.686 -22.766 1.00 67.56 101 ALA A CA 1
ATOM 815 C C . ALA A 1 101 ? -2.118 -6.709 -21.639 1.00 67.56 101 ALA A C 1
ATOM 817 O O . ALA A 1 101 ? -1.441 -6.429 -20.643 1.00 67.56 101 ALA A O 1
ATOM 818 N N . ALA A 1 102 ? -2.735 -7.885 -21.772 1.00 68.75 102 ALA A N 1
ATOM 819 C CA . ALA A 1 102 ? -2.630 -8.928 -20.766 1.00 68.75 102 ALA A CA 1
ATOM 820 C C . ALA A 1 102 ? -1.195 -9.470 -20.739 1.00 68.75 102 ALA A C 1
ATOM 822 O O . ALA A 1 102 ? -0.712 -10.010 -21.732 1.00 68.75 102 ALA A O 1
ATOM 823 N N . ILE A 1 103 ? -0.522 -9.357 -19.594 1.00 75.12 103 ILE A N 1
ATOM 824 C CA . ILE A 1 103 ? 0.796 -9.968 -19.404 1.00 75.12 103 ILE A CA 1
ATOM 825 C C . ILE A 1 103 ? 0.605 -11.483 -19.342 1.00 75.12 103 ILE A C 1
ATOM 827 O O . ILE A 1 103 ? -0.128 -11.986 -18.486 1.00 75.12 103 ILE A O 1
ATOM 831 N N . VAL A 1 104 ? 1.270 -12.213 -20.233 1.00 75.44 104 VAL A N 1
ATOM 832 C CA . VAL A 1 104 ? 1.254 -13.678 -20.265 1.00 75.44 104 VAL A CA 1
ATOM 833 C C . VAL A 1 104 ? 2.602 -14.186 -19.769 1.00 75.44 104 VAL A C 1
ATOM 835 O O . VAL A 1 104 ? 3.633 -13.923 -20.376 1.00 75.44 104 VAL A O 1
ATOM 838 N N . HIS A 1 105 ? 2.600 -14.922 -18.657 1.00 79.50 105 HIS A N 1
ATOM 839 C CA . HIS A 1 105 ? 3.771 -15.659 -18.185 1.00 79.50 105 HIS A CA 1
ATOM 840 C C . HIS A 1 105 ? 3.350 -17.022 -17.607 1.00 79.50 105 HIS A C 1
ATOM 842 O O . HIS A 1 105 ? 2.227 -17.147 -17.103 1.00 79.50 105 HIS A O 1
ATOM 848 N N . PRO A 1 106 ? 4.227 -18.047 -17.625 1.00 76.56 106 PRO A N 1
ATOM 849 C CA . PRO A 1 106 ? 3.855 -19.435 -17.311 1.00 76.56 106 PRO A CA 1
ATOM 850 C C . PRO A 1 106 ? 3.233 -19.616 -15.919 1.00 76.56 106 PRO A C 1
ATOM 852 O O . PRO A 1 106 ? 2.338 -20.428 -15.714 1.00 76.56 106 PRO A O 1
ATOM 855 N N . ARG A 1 107 ? 3.676 -18.808 -14.948 1.00 83.56 107 ARG A N 1
ATOM 856 C CA . ARG A 1 107 ? 3.222 -18.863 -13.548 1.00 83.56 107 ARG A CA 1
ATOM 857 C C . ARG A 1 107 ? 2.021 -17.964 -13.234 1.00 83.56 107 ARG A C 1
ATOM 859 O O . ARG A 1 107 ? 1.631 -17.866 -12.075 1.00 83.56 107 ARG A O 1
ATOM 866 N N . ARG A 1 108 ? 1.406 -17.321 -14.234 1.00 81.19 108 ARG A N 1
ATOM 867 C CA . ARG A 1 108 ? 0.297 -16.373 -14.028 1.00 81.19 108 ARG A CA 1
ATOM 868 C C . ARG A 1 108 ? -0.869 -17.001 -13.271 1.00 81.19 108 ARG A C 1
ATOM 870 O O . ARG A 1 108 ? -1.399 -16.385 -12.354 1.00 81.19 108 ARG A O 1
ATOM 877 N N . ARG A 1 109 ? -1.242 -18.238 -13.619 1.00 82.44 109 ARG A N 1
ATOM 878 C CA . ARG A 1 109 ? -2.354 -18.952 -12.970 1.00 82.44 109 ARG A CA 1
ATOM 879 C C . ARG A 1 109 ? -2.098 -19.174 -11.479 1.00 82.44 109 ARG A C 1
ATOM 881 O O . ARG A 1 109 ? -2.993 -18.921 -10.684 1.00 82.44 109 ARG A O 1
ATOM 888 N N . LEU A 1 110 ? -0.880 -19.572 -11.107 1.00 84.62 110 LEU A N 1
ATOM 889 C CA . LEU A 1 110 ? -0.496 -19.758 -9.703 1.00 84.62 110 LEU A CA 1
ATOM 890 C C . LEU A 1 110 ? -0.571 -18.446 -8.923 1.00 84.62 110 LEU A C 1
ATOM 892 O O . LEU A 1 110 ? -1.097 -18.426 -7.817 1.00 84.62 110 LEU A O 1
ATOM 896 N N . VAL A 1 111 ? -0.108 -17.344 -9.517 1.00 83.44 111 VAL A N 1
ATOM 897 C CA . VAL A 1 111 ? -0.189 -16.025 -8.880 1.00 83.44 111 VAL A CA 1
ATOM 898 C C . VAL A 1 111 ? -1.642 -15.584 -8.698 1.00 83.44 111 VAL A C 1
ATOM 900 O O . VAL A 1 111 ? -2.011 -15.147 -7.614 1.00 83.44 111 VAL A O 1
ATOM 903 N N . VAL A 1 112 ? -2.488 -15.737 -9.723 1.00 84.50 112 VAL A N 1
ATOM 904 C CA . VAL A 1 112 ? -3.920 -15.409 -9.621 1.00 84.50 112 VAL A CA 1
ATOM 905 C C . VAL A 1 112 ? -4.598 -16.251 -8.539 1.00 84.50 112 VAL A C 1
ATOM 907 O O . VAL A 1 112 ? -5.328 -15.704 -7.719 1.00 84.50 112 VAL A O 1
ATOM 910 N N . MET A 1 113 ? -4.322 -17.557 -8.486 1.00 85.06 113 MET A N 1
ATOM 911 C CA . MET A 1 113 ? -4.850 -18.427 -7.431 1.00 85.06 113 MET A CA 1
ATOM 912 C C . MET A 1 113 ? -4.353 -18.007 -6.044 1.00 85.06 113 MET A C 1
ATOM 914 O O . MET A 1 113 ? -5.149 -17.950 -5.113 1.00 85.06 113 MET A O 1
ATOM 918 N N . GLY A 1 114 ? -3.074 -17.645 -5.912 1.00 86.62 114 GLY A N 1
ATOM 919 C CA . GLY A 1 114 ? -2.507 -17.121 -4.670 1.00 86.62 114 GLY A CA 1
ATOM 920 C C . GLY A 1 114 ? -3.167 -15.816 -4.219 1.00 86.62 114 GLY A C 1
ATOM 921 O O . GLY A 1 114 ? -3.453 -15.655 -3.036 1.00 86.62 114 GLY A O 1
ATOM 922 N N . TYR A 1 115 ? -3.491 -14.914 -5.149 1.00 84.75 115 TYR A N 1
ATOM 923 C CA . TYR A 1 115 ? -4.251 -13.702 -4.837 1.00 84.75 115 TYR A CA 1
ATOM 924 C C . TYR A 1 115 ? -5.656 -14.004 -4.345 1.00 84.75 115 TYR A C 1
ATOM 926 O O . TYR A 1 115 ? -6.071 -13.451 -3.331 1.00 84.75 115 TYR A O 1
ATOM 934 N N . VAL A 1 116 ? -6.379 -14.879 -5.046 1.00 88.38 116 VAL A N 1
ATOM 935 C CA . VAL A 1 116 ? -7.727 -15.282 -4.634 1.00 88.38 116 VAL A CA 1
ATOM 936 C C . VAL A 1 116 ? -7.676 -15.914 -3.245 1.00 88.38 116 VAL A C 1
ATOM 938 O O . VAL A 1 116 ? -8.436 -15.510 -2.372 1.00 88.38 116 VAL A O 1
ATOM 941 N N . ALA A 1 117 ? -6.729 -16.822 -3.000 1.00 88.88 117 ALA A N 1
ATOM 942 C CA . ALA A 1 117 ? -6.536 -17.437 -1.692 1.00 88.88 117 ALA A CA 1
ATOM 943 C C . ALA A 1 117 ? -6.210 -16.402 -0.601 1.00 88.88 117 ALA A C 1
ATOM 945 O O . ALA A 1 117 ? -6.808 -16.440 0.470 1.00 88.88 117 ALA A O 1
ATOM 946 N N . GLY A 1 118 ? -5.319 -15.445 -0.875 1.00 87.12 118 GLY A N 1
ATOM 947 C CA . GLY A 1 118 ? -4.966 -14.380 0.067 1.00 87.12 118 GLY A CA 1
ATOM 948 C C . GLY A 1 118 ? -6.138 -13.452 0.395 1.00 87.12 118 GLY A C 1
ATOM 949 O O . GLY A 1 118 ? -6.333 -13.100 1.556 1.00 87.12 118 GLY A O 1
ATOM 950 N N . ILE A 1 119 ? -6.958 -13.103 -0.602 1.00 89.00 119 ILE A N 1
ATOM 951 C CA . ILE A 1 119 ? -8.181 -12.312 -0.400 1.00 89.00 119 ILE A CA 1
ATOM 952 C C . ILE A 1 119 ? -9.193 -13.105 0.427 1.00 89.00 119 ILE A C 1
ATOM 954 O O . ILE A 1 119 ? -9.739 -12.568 1.384 1.00 89.00 119 ILE A O 1
ATOM 958 N N . LEU A 1 120 ? -9.423 -14.380 0.105 1.00 91.81 120 LEU A N 1
ATOM 959 C CA . LEU A 1 120 ? -10.340 -15.230 0.867 1.00 91.81 120 LEU A CA 1
ATOM 960 C C . LEU A 1 120 ? -9.882 -15.395 2.318 1.00 91.81 120 LEU A C 1
ATOM 962 O O . LEU A 1 120 ? -10.699 -15.274 3.225 1.00 91.81 120 LEU A O 1
ATOM 966 N N . LEU A 1 121 ? -8.582 -15.598 2.549 1.00 90.31 121 LEU A N 1
ATOM 967 C CA . LEU A 1 121 ? -8.010 -15.679 3.892 1.00 90.31 121 LEU A CA 1
ATOM 968 C C . LEU A 1 121 ? -8.185 -14.363 4.661 1.00 90.31 121 LEU A C 1
ATOM 970 O O . LEU A 1 121 ? -8.534 -14.380 5.839 1.00 90.31 121 LEU A O 1
ATOM 974 N N . PHE A 1 122 ? -7.982 -13.223 3.997 1.00 90.69 122 PHE A N 1
ATOM 975 C CA . PHE A 1 122 ? -8.215 -11.909 4.590 1.00 90.69 122 PHE A CA 1
ATOM 976 C C . PHE A 1 122 ? -9.691 -11.702 4.955 1.00 90.69 122 PHE A C 1
ATOM 978 O O . PHE A 1 122 ? -9.994 -11.306 6.077 1.00 90.69 122 PHE A O 1
ATOM 985 N N . LEU A 1 123 ? -10.617 -12.025 4.048 1.00 90.81 123 LEU A N 1
ATOM 986 C CA . LEU A 1 123 ? -12.058 -11.931 4.303 1.00 90.81 123 LEU A CA 1
ATOM 987 C C . LEU A 1 123 ? -12.496 -12.860 5.438 1.00 90.81 123 LEU A C 1
ATOM 989 O O . LEU A 1 123 ? -13.305 -12.465 6.275 1.00 90.81 123 LEU A O 1
ATOM 993 N N . LEU A 1 124 ? -11.928 -14.064 5.504 1.00 91.62 124 LEU A N 1
ATOM 994 C CA . LEU A 1 124 ? -12.161 -15.001 6.595 1.00 91.62 124 LEU A CA 1
ATOM 995 C C . LEU A 1 124 ? -11.680 -14.419 7.931 1.00 91.62 124 LEU A C 1
ATOM 997 O O . LEU A 1 124 ? -12.420 -14.440 8.912 1.00 91.62 124 LEU A O 1
ATOM 1001 N N . ALA A 1 125 ? -10.475 -13.844 7.963 1.00 88.00 125 ALA A N 1
ATOM 1002 C CA . ALA A 1 125 ? -9.933 -13.196 9.153 1.00 88.00 125 ALA A CA 1
ATOM 1003 C C . ALA A 1 125 ? -10.798 -12.015 9.610 1.00 88.00 125 ALA A C 1
ATOM 1005 O O . ALA A 1 125 ? -11.093 -11.907 10.797 1.00 88.00 125 ALA A O 1
ATOM 1006 N N . VAL A 1 126 ? -11.282 -11.182 8.683 1.00 89.94 126 VAL A N 1
ATOM 1007 C CA . VAL A 1 126 ? -12.267 -10.133 8.990 1.00 89.94 126 VAL A CA 1
ATOM 1008 C C . VAL A 1 126 ? -13.544 -10.753 9.564 1.00 89.94 126 VAL A C 1
ATOM 1010 O O . VAL A 1 126 ? -14.020 -10.314 10.606 1.00 89.94 126 VAL A O 1
ATOM 1013 N N . GLY A 1 127 ? -14.061 -11.828 8.967 1.00 88.44 127 GLY A N 1
ATOM 1014 C CA . GLY A 1 127 ? -15.227 -12.557 9.472 1.00 88.44 127 GLY A CA 1
ATOM 1015 C C . GLY A 1 127 ? -15.069 -13.055 10.915 1.00 88.44 127 GLY A C 1
ATOM 1016 O O . GLY A 1 127 ? -16.012 -12.968 11.699 1.00 88.44 127 GLY A O 1
ATOM 1017 N N . PHE A 1 128 ? -13.878 -13.493 11.319 1.00 88.62 128 PHE A N 1
ATOM 1018 C CA . PHE A 1 128 ? -13.614 -13.891 12.707 1.00 88.62 128 PHE A CA 1
ATOM 1019 C C . PHE A 1 128 ? -13.368 -12.703 13.644 1.00 88.62 128 PHE A C 1
ATOM 1021 O O . PHE A 1 128 ? -13.842 -12.706 14.781 1.00 88.62 128 PHE A O 1
ATOM 1028 N N . LEU A 1 129 ? -12.651 -11.681 13.176 1.00 86.69 129 LEU A N 1
ATOM 1029 C CA . LEU A 1 129 ? -12.188 -10.564 14.000 1.00 86.69 129 LEU A CA 1
ATOM 1030 C C . LEU A 1 129 ? -13.208 -9.427 14.125 1.00 86.69 129 LEU A C 1
ATOM 1032 O O . LEU A 1 129 ? -13.114 -8.666 15.083 1.00 86.69 129 LEU A O 1
ATOM 1036 N N . HIS A 1 130 ? -14.193 -9.321 13.222 1.00 83.31 130 HIS A N 1
ATOM 1037 C CA . HIS A 1 130 ? -15.146 -8.202 13.211 1.00 83.31 130 HIS A CA 1
ATOM 1038 C C . HIS A 1 130 ? -16.149 -8.216 14.380 1.00 83.31 130 HIS A C 1
ATOM 1040 O O . HIS A 1 130 ? -16.833 -7.222 14.627 1.00 83.31 130 HIS A O 1
ATOM 1046 N N . ARG A 1 131 ? -16.286 -9.335 15.106 1.00 82.56 131 ARG A N 1
ATOM 1047 C CA . ARG A 1 131 ? -17.248 -9.427 16.211 1.00 82.56 131 ARG A CA 1
ATOM 1048 C C . ARG A 1 131 ? -16.871 -8.445 17.321 1.00 82.56 131 ARG A C 1
ATOM 1050 O O . ARG A 1 131 ? -15.830 -8.592 17.964 1.00 82.56 131 ARG A O 1
ATOM 1057 N N . GLY A 1 132 ? -17.754 -7.479 17.570 1.00 74.88 132 GLY A N 1
ATOM 1058 C CA . GLY A 1 132 ? -17.579 -6.466 18.613 1.00 74.88 132 GLY A CA 1
ATOM 1059 C C . GLY A 1 132 ? -16.641 -5.314 18.240 1.00 74.88 132 GLY A C 1
ATOM 1060 O O . GLY A 1 132 ? -16.175 -4.622 19.137 1.00 74.88 132 GLY A O 1
ATOM 1061 N N . VAL A 1 133 ? -16.360 -5.109 16.949 1.00 82.81 133 VAL A N 1
ATOM 1062 C CA . VAL A 1 133 ? -15.601 -3.956 16.431 1.00 82.81 133 VAL A CA 1
ATOM 1063 C C . VAL A 1 133 ? -16.378 -3.255 15.325 1.00 82.81 133 VAL A C 1
ATOM 1065 O O . VAL A 1 133 ? -17.259 -3.833 14.687 1.00 82.81 133 VAL A O 1
ATOM 1068 N N . SER A 1 134 ? -16.086 -1.971 15.132 1.00 86.38 134 SER A N 1
ATOM 1069 C CA . SER A 1 134 ? -16.814 -1.140 14.178 1.00 86.38 134 SER A CA 1
ATOM 1070 C C . SER A 1 134 ? -16.394 -1.476 12.752 1.00 86.38 134 SER A C 1
ATOM 1072 O O . SER A 1 134 ? -15.203 -1.526 12.445 1.00 86.38 134 SER A O 1
ATOM 1074 N N . TRP A 1 135 ? -17.357 -1.609 11.837 1.00 89.06 135 TRP A N 1
ATOM 1075 C CA . TRP A 1 135 ? -17.063 -1.755 10.406 1.00 89.06 135 TRP A CA 1
ATOM 1076 C C . TRP A 1 135 ? -16.241 -0.588 9.855 1.00 89.06 135 TRP A C 1
ATOM 1078 O O . TRP A 1 135 ? -15.384 -0.790 8.997 1.00 89.06 135 TRP A O 1
ATOM 1088 N N . ILE A 1 136 ? -16.449 0.619 10.387 1.00 90.56 136 ILE A N 1
ATOM 1089 C CA . ILE A 1 136 ? -15.649 1.793 10.025 1.00 90.56 136 ILE A CA 1
ATOM 1090 C C . ILE A 1 136 ? -14.187 1.574 10.430 1.00 90.56 136 ILE A C 1
ATOM 1092 O O . ILE A 1 136 ? -13.291 1.908 9.658 1.00 90.56 136 ILE A O 1
ATOM 1096 N N . GLY A 1 137 ? -13.941 0.972 11.597 1.00 90.00 137 GLY A N 1
ATOM 1097 C CA . GLY A 1 137 ? -12.598 0.660 12.090 1.00 90.00 137 GLY A CA 1
ATOM 1098 C C . GLY A 1 137 ? -11.931 -0.399 11.232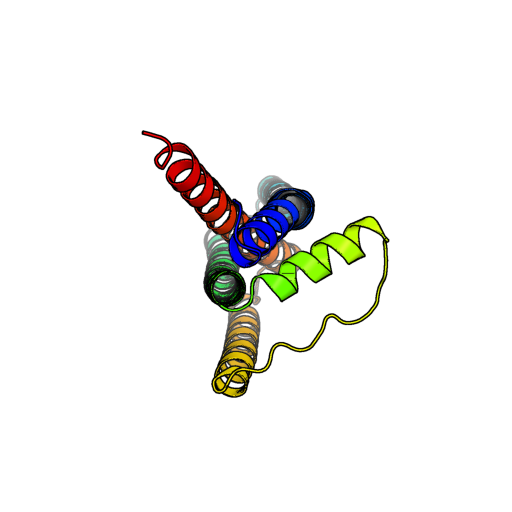 1.00 90.00 137 GLY A C 1
ATOM 1099 O O . GLY A 1 137 ? -10.851 -0.164 10.698 1.00 90.00 137 GLY A O 1
ATOM 1100 N N . VAL A 1 138 ? -12.634 -1.507 10.986 1.00 91.62 138 VAL A N 1
ATOM 1101 C CA . VAL A 1 138 ? -12.196 -2.586 10.088 1.00 91.62 138 VAL A CA 1
ATOM 1102 C C . VAL A 1 138 ? -11.752 -2.038 8.728 1.00 91.62 138 VAL A C 1
ATOM 1104 O O . VAL A 1 138 ? -10.643 -2.329 8.280 1.00 91.62 138 VAL A O 1
ATOM 1107 N N . VAL A 1 139 ? -12.584 -1.215 8.082 1.00 93.44 139 VAL A N 1
ATOM 1108 C CA . VAL A 1 139 ? -12.272 -0.630 6.768 1.00 93.44 139 VAL A CA 1
ATOM 1109 C C . VAL A 1 139 ? -11.117 0.366 6.860 1.00 93.44 139 VAL A C 1
ATOM 1111 O O . VAL A 1 139 ? -10.215 0.323 6.025 1.00 93.44 139 VAL A O 1
ATOM 1114 N N . SER A 1 140 ? -11.108 1.233 7.874 1.00 94.44 140 SER A N 1
ATOM 1115 C CA . SER A 1 140 ? -10.068 2.257 8.047 1.00 94.44 140 SER A CA 1
ATOM 1116 C C . SER A 1 140 ? -8.692 1.632 8.263 1.00 94.44 140 SER A C 1
ATOM 1118 O O . SER A 1 140 ? -7.743 1.979 7.561 1.00 94.44 140 SER A O 1
ATOM 1120 N N . PHE A 1 141 ? -8.591 0.652 9.166 1.00 94.56 141 PHE A N 1
ATOM 1121 C CA . PHE A 1 141 ? -7.359 -0.094 9.409 1.00 94.56 141 PHE A CA 1
ATOM 1122 C C . PHE A 1 141 ? -6.929 -0.908 8.190 1.00 94.56 141 PHE A C 1
ATOM 1124 O O . PHE A 1 141 ? -5.745 -0.899 7.853 1.00 94.56 141 PHE A O 1
ATOM 1131 N N . ALA A 1 142 ? -7.861 -1.572 7.498 1.00 94.75 142 ALA A N 1
ATOM 1132 C CA . ALA A 1 142 ? -7.545 -2.315 6.282 1.00 94.75 142 ALA A CA 1
ATOM 1133 C C . ALA A 1 142 ? -6.986 -1.397 5.185 1.00 94.75 142 ALA A C 1
ATOM 1135 O O . ALA A 1 142 ? -5.949 -1.705 4.598 1.00 94.75 142 ALA A O 1
ATOM 1136 N N . MET A 1 143 ? -7.628 -0.251 4.933 1.00 95.19 143 MET A N 1
ATOM 1137 C CA . MET A 1 143 ? -7.146 0.729 3.957 1.00 95.19 143 MET A CA 1
ATOM 1138 C C . MET A 1 143 ? -5.791 1.306 4.362 1.00 95.19 143 MET A C 1
ATOM 1140 O O . MET A 1 143 ? -4.869 1.311 3.546 1.00 95.19 143 MET A O 1
ATOM 1144 N N . ALA A 1 144 ? -5.648 1.748 5.613 1.00 95.81 144 ALA A N 1
ATOM 1145 C CA . ALA A 1 144 ? -4.400 2.301 6.124 1.00 95.81 144 ALA A CA 1
ATOM 1146 C C . ALA A 1 144 ? -3.256 1.292 5.972 1.00 95.81 144 ALA A C 1
ATOM 1148 O O . ALA A 1 144 ? -2.259 1.584 5.314 1.00 95.81 144 ALA A O 1
ATOM 1149 N N . GLY A 1 145 ? -3.432 0.077 6.496 1.00 95.12 145 GLY A N 1
ATOM 1150 C CA . GLY A 1 145 ? -2.433 -0.982 6.409 1.00 95.12 145 GLY A CA 1
ATOM 1151 C C . GLY A 1 145 ? -2.073 -1.320 4.965 1.00 95.12 145 GLY A C 1
ATOM 1152 O O . GLY A 1 145 ? -0.900 -1.316 4.596 1.00 95.12 145 GLY A O 1
ATOM 1153 N N . PHE A 1 146 ? -3.072 -1.531 4.106 1.00 96.00 146 PHE A N 1
ATOM 1154 C CA . PHE A 1 146 ? -2.834 -1.887 2.712 1.00 96.00 146 PHE A CA 1
ATOM 1155 C C . PHE A 1 146 ? -2.078 -0.791 1.947 1.00 96.00 146 PHE A C 1
ATOM 1157 O O . PHE A 1 146 ? -1.058 -1.053 1.302 1.00 96.00 146 PHE A O 1
ATOM 1164 N N . PHE A 1 147 ? -2.553 0.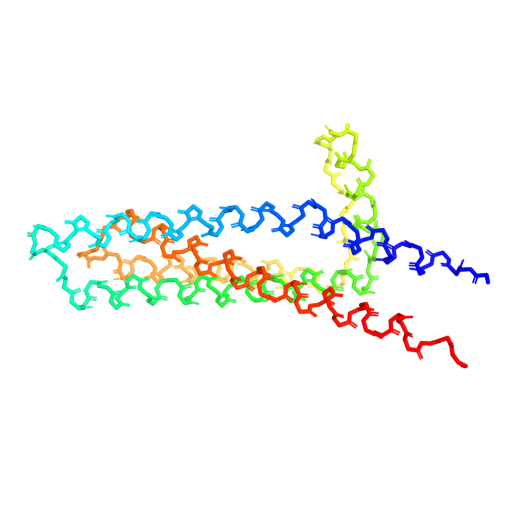451 1.994 1.00 96.12 147 PHE A N 1
ATOM 1165 C CA . PHE A 1 147 ? -2.000 1.517 1.166 1.00 96.12 147 PHE A CA 1
ATOM 1166 C C . PHE A 1 147 ? -0.696 2.096 1.721 1.00 96.12 147 PHE A C 1
ATOM 1168 O O . PHE A 1 147 ? 0.204 2.388 0.933 1.00 96.12 147 PHE A O 1
ATOM 1175 N N . ILE A 1 148 ? -0.522 2.185 3.042 1.00 94.62 148 ILE A N 1
ATOM 1176 C CA . ILE A 1 148 ? 0.738 2.666 3.630 1.00 94.62 148 ILE A CA 1
ATOM 1177 C C . ILE A 1 148 ? 1.873 1.689 3.336 1.00 94.62 148 ILE A C 1
ATOM 1179 O O . ILE A 1 148 ? 2.935 2.113 2.879 1.00 94.62 148 ILE A O 1
ATOM 1183 N N . THR A 1 149 ? 1.655 0.380 3.513 1.00 96.25 149 THR A N 1
ATOM 1184 C CA . THR A 1 149 ? 2.677 -0.624 3.179 1.00 96.25 149 THR A CA 1
ATOM 1185 C C . THR A 1 149 ? 3.054 -0.564 1.700 1.00 96.25 149 THR A C 1
ATOM 1187 O O . THR A 1 149 ? 4.235 -0.640 1.359 1.00 96.25 149 THR A O 1
ATOM 1190 N N . ARG A 1 150 ? 2.072 -0.356 0.814 1.00 94.56 150 ARG A N 1
ATOM 1191 C CA . ARG A 1 150 ? 2.310 -0.174 -0.624 1.00 94.56 150 ARG A CA 1
ATOM 1192 C C . ARG A 1 150 ? 3.188 1.038 -0.911 1.00 94.56 150 ARG A C 1
ATOM 1194 O O . ARG A 1 150 ? 4.149 0.918 -1.666 1.00 94.56 150 ARG A O 1
ATOM 1201 N N . VAL A 1 151 ? 2.863 2.186 -0.320 1.00 95.19 151 VAL A N 1
ATOM 1202 C CA . VAL A 1 151 ? 3.624 3.430 -0.495 1.00 95.19 151 VAL A CA 1
ATOM 1203 C C . VAL A 1 151 ? 5.048 3.262 0.017 1.00 95.19 151 VAL A C 1
ATOM 1205 O O . VAL A 1 151 ? 5.987 3.580 -0.706 1.00 95.19 151 VAL A O 1
ATOM 1208 N N . ALA A 1 152 ? 5.222 2.708 1.219 1.00 95.56 152 ALA A N 1
ATOM 1209 C CA . ALA A 1 152 ? 6.537 2.479 1.810 1.00 95.56 152 ALA A CA 1
ATOM 1210 C C . ALA A 1 152 ? 7.411 1.573 0.928 1.00 95.56 152 ALA A C 1
ATOM 1212 O O . ALA A 1 152 ? 8.573 1.889 0.667 1.00 95.56 152 ALA A O 1
ATOM 1213 N N . PHE A 1 153 ? 6.838 0.480 0.414 1.00 95.62 153 PHE A N 1
ATOM 1214 C CA . PHE A 1 153 ? 7.535 -0.425 -0.495 1.00 95.62 153 PHE A CA 1
ATOM 1215 C C . PHE A 1 153 ? 7.964 0.283 -1.786 1.00 95.62 153 PHE A C 1
ATOM 1217 O O . PHE A 1 153 ? 9.138 0.250 -2.155 1.00 95.62 153 PHE A O 1
ATOM 1224 N N . TRP A 1 154 ? 7.027 0.943 -2.468 1.00 93.31 154 TRP A N 1
ATOM 1225 C CA . TRP A 1 154 ? 7.293 1.549 -3.771 1.00 93.31 154 TRP A CA 1
ATOM 1226 C C . TRP A 1 154 ? 8.199 2.772 -3.692 1.00 93.31 154 TRP A C 1
ATOM 1228 O O . TRP A 1 154 ? 9.034 2.957 -4.574 1.00 93.31 154 TRP A O 1
ATOM 1238 N N . LYS A 1 155 ? 8.109 3.555 -2.615 1.00 93.56 155 LYS A N 1
ATOM 1239 C CA . LYS A 1 155 ? 9.036 4.657 -2.356 1.00 93.56 155 LYS A CA 1
ATOM 1240 C C . LYS A 1 155 ? 10.476 4.145 -2.267 1.00 93.56 155 LYS A C 1
ATOM 1242 O O . LYS A 1 155 ? 11.334 4.635 -2.995 1.00 93.56 155 LYS A O 1
ATOM 1247 N N . LYS A 1 156 ? 10.714 3.077 -1.492 1.00 93.12 156 LYS A N 1
ATOM 1248 C CA . LYS A 1 156 ? 12.036 2.438 -1.388 1.00 93.12 156 LYS A CA 1
ATOM 1249 C C . LYS A 1 156 ? 12.538 1.916 -2.737 1.00 93.12 156 LYS A C 1
ATOM 1251 O O . LYS A 1 156 ? 13.720 2.046 -3.049 1.00 93.12 156 LYS A O 1
ATOM 1256 N N . VAL A 1 157 ? 11.655 1.322 -3.542 1.00 91.19 157 VAL A N 1
ATOM 1257 C CA . VAL A 1 157 ? 11.994 0.842 -4.893 1.00 91.19 157 VAL A CA 1
ATOM 1258 C C . VAL A 1 157 ? 12.452 1.993 -5.793 1.00 91.19 157 VAL A C 1
ATOM 1260 O O . VAL A 1 157 ? 13.495 1.877 -6.435 1.00 91.1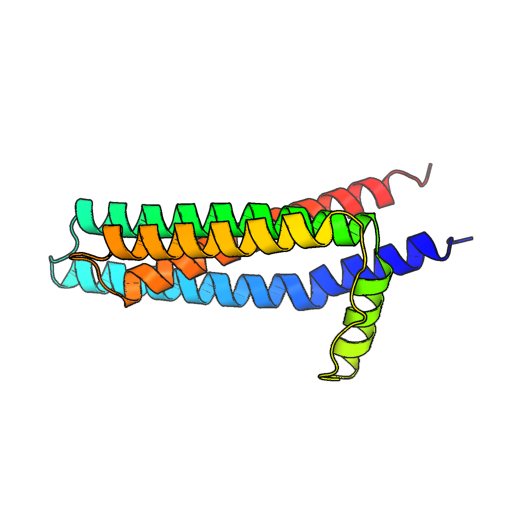9 157 VAL A O 1
ATOM 1263 N N . VAL A 1 158 ? 11.705 3.099 -5.826 1.00 89.94 158 VAL A N 1
ATOM 1264 C CA . VAL A 1 158 ? 12.033 4.275 -6.649 1.00 89.94 158 VAL A CA 1
ATOM 1265 C C . VAL A 1 158 ? 13.340 4.923 -6.186 1.00 89.94 158 VAL A C 1
ATOM 1267 O O . VAL A 1 158 ? 14.201 5.216 -7.013 1.00 89.94 158 VAL A O 1
ATOM 1270 N N . GLU A 1 159 ? 13.532 5.086 -4.876 1.00 91.06 159 GLU A N 1
ATOM 1271 C CA . GLU A 1 159 ? 14.771 5.623 -4.295 1.00 91.06 159 GLU A CA 1
ATOM 1272 C C . GLU A 1 159 ? 15.990 4.764 -4.656 1.00 91.06 159 GLU A C 1
ATOM 1274 O O . GLU A 1 159 ? 17.009 5.285 -5.109 1.00 91.06 159 GLU A O 1
ATOM 1279 N N . THR A 1 160 ? 15.863 3.440 -4.538 1.00 89.62 160 THR A N 1
ATOM 1280 C CA . THR A 1 160 ? 16.936 2.495 -4.884 1.00 89.62 160 THR A CA 1
ATOM 1281 C C . THR A 1 160 ? 17.261 2.541 -6.380 1.00 89.62 160 THR A C 1
ATOM 1283 O O . THR A 1 160 ? 18.427 2.529 -6.769 1.00 89.62 160 THR A O 1
ATOM 1286 N N . ALA A 1 161 ? 16.241 2.628 -7.239 1.00 86.00 161 ALA A N 1
ATOM 1287 C CA . ALA A 1 161 ? 16.433 2.731 -8.683 1.00 86.00 161 ALA A CA 1
ATOM 1288 C C . ALA A 1 161 ? 17.175 4.019 -9.077 1.00 86.00 161 ALA A C 1
ATOM 1290 O O . ALA A 1 161 ? 18.054 3.975 -9.936 1.00 86.00 161 ALA A O 1
ATOM 1291 N N . ARG A 1 162 ? 16.866 5.145 -8.420 1.00 82.62 162 ARG A N 1
ATOM 1292 C CA . ARG A 1 162 ? 17.569 6.418 -8.630 1.00 82.62 162 ARG A CA 1
ATOM 1293 C C . ARG A 1 162 ? 19.021 6.349 -8.179 1.00 82.62 162 ARG A C 1
ATOM 1295 O O . ARG A 1 162 ? 19.893 6.726 -8.949 1.00 82.62 162 ARG A O 1
ATOM 1302 N N . ALA A 1 163 ? 19.284 5.822 -6.983 1.00 85.06 163 ALA A N 1
ATOM 1303 C CA . ALA A 1 163 ? 20.647 5.681 -6.468 1.00 85.06 163 ALA A CA 1
ATOM 1304 C C . ALA A 1 163 ? 21.545 4.871 -7.422 1.00 85.06 163 ALA A C 1
ATOM 1306 O O . ALA A 1 163 ? 22.677 5.265 -7.694 1.00 85.06 163 ALA A O 1
ATOM 1307 N N . ASN A 1 164 ? 21.009 3.792 -7.999 1.00 80.25 164 ASN A N 1
ATOM 1308 C CA . ASN A 1 164 ? 21.732 2.964 -8.965 1.00 80.25 164 ASN A CA 1
ATOM 1309 C C . ASN A 1 164 ? 21.928 3.651 -10.330 1.00 80.25 164 ASN A C 1
ATOM 1311 O O . ASN A 1 164 ? 22.920 3.390 -11.002 1.00 80.25 164 ASN A O 1
ATOM 1315 N N . GLY A 1 165 ? 21.005 4.526 -10.745 1.00 65.38 165 GLY A N 1
ATOM 1316 C CA . GLY A 1 165 ? 21.137 5.320 -11.972 1.00 65.38 165 GLY A CA 1
ATOM 1317 C C . GLY A 1 165 ? 22.172 6.445 -11.860 1.00 65.38 165 GLY A C 1
ATOM 1318 O O . GLY A 1 165 ? 22.863 6.737 -12.831 1.00 65.38 165 GLY A O 1
ATOM 1319 N N . SER A 1 166 ? 22.329 7.034 -10.672 1.00 57.94 166 SER A N 1
ATOM 1320 C CA . SER A 1 166 ? 23.292 8.114 -10.405 1.00 57.94 166 SER A CA 1
ATOM 1321 C C . SER A 1 166 ? 24.744 7.636 -10.248 1.00 57.94 166 SER A C 1
ATOM 1323 O O . SER A 1 166 ? 25.658 8.449 -10.329 1.00 57.94 166 SER A O 1
ATOM 1325 N N . GLY A 1 167 ? 24.967 6.339 -9.999 1.00 48.84 167 GLY A N 1
ATOM 1326 C CA . GLY A 1 167 ? 26.294 5.756 -9.743 1.00 48.84 167 GLY A CA 1
ATOM 1327 C C . GLY A 1 167 ? 27.016 5.169 -10.964 1.00 48.84 167 GLY A C 1
ATOM 1328 O O . GLY A 1 167 ? 28.159 4.751 -10.834 1.00 48.84 167 GLY A O 1
ATOM 1329 N N . GLY A 1 168 ? 26.376 5.118 -12.138 1.00 42.81 168 GLY A N 1
ATOM 1330 C CA . GLY A 1 168 ? 26.936 4.532 -13.370 1.00 42.81 168 GLY A CA 1
ATOM 1331 C C . GLY A 1 168 ? 27.610 5.529 -14.322 1.00 42.81 168 GLY A C 1
ATOM 1332 O O . GLY A 1 168 ? 27.776 5.220 -15.499 1.00 42.81 168 GLY A O 1
ATOM 1333 N N . GLY A 1 169 ? 27.920 6.736 -13.842 1.00 41.66 169 GLY A N 1
ATOM 1334 C CA . GLY A 1 169 ? 28.522 7.828 -14.611 1.00 41.66 169 GLY A CA 1
ATOM 1335 C C . GLY A 1 169 ? 29.907 8.231 -14.106 1.00 41.66 169 GLY A C 1
ATOM 1336 O O . GLY A 1 169 ? 30.143 9.421 -13.909 1.00 41.66 169 GLY A O 1
ATOM 1337 N N . GLN A 1 170 ? 30.785 7.257 -13.859 1.00 33.69 170 GLN A N 1
ATOM 1338 C CA . GLN A 1 170 ? 32.230 7.466 -13.716 1.00 33.69 170 GLN A CA 1
ATOM 1339 C C . GLN A 1 170 ? 32.975 6.513 -14.642 1.00 33.69 170 GLN A C 1
ATOM 1341 O O . GLN A 1 170 ? 32.558 5.334 -14.711 1.00 33.69 170 GLN A O 1
#

Organism: NCBI:txid412449

Secondary structure (DSSP, 8-state):
---HHHHHHHHHHHHIIIIIHHHHHHHHHHHHHHHHHHHHHHHHTT---HHHHHHHHHHHHHHHHHHHHHHHHHHHHHHH-HHHHHHHHHHHTTT--PPPPPP--TTHHHHHHHHHHHHHHHHHHHHHH-TTS-HHHHHHHHHHHHHHHHHHHHHHHHHHHHHHHHTS--

Sequence (170 aa):
MITPQNRDREAALSYIERYFLPSSALLGMVGMGGLFLLSTYQWQRHTLTVPAFTREMTIGLMAGLLSLLHARYQYFILENFPRHYAELSSRADRMVLSRPAAIVHPRRRLVVMGYVAGILLFLLAVGFLHRGVSWIGVVSFAMAGFFITRVAFWKKVVETARANGSGGGQ